Protein AF-L2GQ43-F1 (afdb_monomer_lite)

pLDDT: mean 80.61, std 18.07, range [33.28, 98.0]

Radius of gyration: 20.67 Å; chains: 1; bounding box: 40×72×40 Å

Organism: Vavraia culicis (isolate floridensis) (NCBI:txid948595)

Foldseek 3Di:
DDDDDDPPPPPPPPPPPPVVVVPPVPPLAQEDEEELVCCVVCLVVLQVNPNHAEYEYEYDPPRDFDQPADPDARAYAEYEYEDDPVLVVCCQVVVDPGSVNVVLVSNVSHHVLVRYNWYWYDYPVDMFTANSVRRHTDD

Sequence (139 aa):
ITDLDTMDRNLMKKHEINPLIVARSNINLKVLVIDAQFLYDFNSILLSIPSLEVLKIRCSQPININLQAQRDKIRLHELLIECSDDQINEYKTSRTTSEIHCFIQSLALYIDFTSLERLALVSISQSVIIDAATLMVIE

Secondary structure (DSSP, 8-state):
--------GGG-------HHHH--S-----EEEEEGGGHHHHHHHHTT-TT--EEEEE-PSS--------SS-B--SEEEEE--HHHHHHHHH-TTTSHHHHHHHHHTTTB-GGG-SEEEEE-SS-EEEE-TTT-PBP-

Structure (mmCIF, N/CA/C/O backbone):
data_AF-L2GQ43-F1
#
_entry.id   AF-L2GQ43-F1
#
loop_
_atom_site.group_PDB
_atom_site.id
_atom_site.type_symbol
_atom_site.label_atom_id
_atom_site.label_alt_id
_atom_site.label_comp_id
_atom_site.label_asym_id
_atom_site.label_entity_id
_atom_site.label_seq_id
_atom_site.pdbx_PDB_ins_code
_atom_site.Cartn_x
_atom_site.Cartn_y
_atom_site.Cartn_z
_atom_site.occupancy
_atom_site.B_iso_or_equiv
_atom_site.auth_seq_id
_atom_site.auth_comp_id
_atom_site.auth_asym_id
_atom_site.auth_atom_id
_atom_site.pdbx_PDB_model_num
ATOM 1 N N . ILE A 1 1 ? -23.282 55.907 -25.173 1.00 44.91 1 ILE A N 1
ATOM 2 C CA . ILE A 1 1 ? -22.387 54.830 -24.698 1.00 44.91 1 ILE A CA 1
ATOM 3 C C . ILE A 1 1 ? -21.724 55.413 -23.472 1.00 44.91 1 ILE A C 1
ATOM 5 O O . ILE A 1 1 ? -20.834 56.238 -23.611 1.00 44.91 1 ILE A O 1
ATOM 9 N N . THR A 1 2 ? -22.305 55.126 -22.319 1.00 35.72 2 THR A N 1
ATOM 10 C CA . THR A 1 2 ? -21.970 55.716 -21.024 1.00 35.72 2 THR A CA 1
ATOM 11 C C . THR A 1 2 ? -21.889 54.551 -20.048 1.00 35.72 2 THR A C 1
ATOM 13 O O . THR A 1 2 ? -22.843 53.781 -19.961 1.00 35.72 2 THR A O 1
ATOM 16 N N . ASP A 1 3 ? -20.703 54.403 -19.456 1.00 33.28 3 ASP A N 1
ATOM 17 C CA . ASP A 1 3 ? -20.418 54.023 -18.066 1.00 33.28 3 ASP A CA 1
ATOM 18 C C . ASP A 1 3 ? -21.251 52.852 -17.509 1.00 33.28 3 ASP A C 1
ATOM 20 O O . ASP A 1 3 ? -22.433 52.977 -17.220 1.00 33.28 3 ASP A O 1
ATOM 24 N N . LEU A 1 4 ? -20.733 51.630 -17.359 1.00 47.97 4 LEU A N 1
ATOM 25 C CA . LEU A 1 4 ? -19.570 51.274 -16.535 1.00 47.97 4 LEU A CA 1
ATOM 26 C C . LEU A 1 4 ? -19.614 51.909 -15.139 1.00 47.97 4 LEU A C 1
ATOM 28 O O . LEU A 1 4 ? -18.601 52.358 -14.632 1.00 47.97 4 LEU A O 1
ATOM 32 N N . ASP A 1 5 ? -20.784 51.894 -14.500 1.00 48.84 5 ASP A N 1
ATOM 33 C CA . ASP A 1 5 ? -20.861 51.983 -13.047 1.00 48.84 5 ASP A CA 1
ATOM 34 C C . ASP A 1 5 ? -22.096 51.265 -12.498 1.00 48.84 5 ASP A C 1
ATOM 36 O O . ASP A 1 5 ? -23.185 51.342 -13.058 1.00 48.84 5 ASP A O 1
ATOM 40 N N . THR A 1 6 ? -21.901 50.578 -11.369 1.00 49.38 6 THR A N 1
ATOM 41 C CA . THR A 1 6 ? -22.878 49.806 -10.571 1.00 49.38 6 THR A CA 1
ATOM 42 C C . THR A 1 6 ? -23.235 48.389 -11.041 1.00 49.38 6 THR A C 1
ATOM 44 O O . THR A 1 6 ? -24.398 48.005 -11.112 1.00 49.38 6 THR A O 1
ATOM 47 N N . MET A 1 7 ? -22.223 47.529 -11.210 1.00 39.81 7 MET A N 1
ATOM 48 C CA . MET A 1 7 ? -22.417 46.129 -10.814 1.00 39.81 7 MET A CA 1
ATOM 49 C C . MET A 1 7 ? -22.147 46.011 -9.312 1.00 39.81 7 MET A C 1
ATOM 51 O O . MET A 1 7 ? -21.034 46.224 -8.831 1.00 39.81 7 MET A O 1
ATOM 55 N N . ASP A 1 8 ? -23.227 45.748 -8.590 1.00 41.69 8 ASP A N 1
ATOM 56 C CA . ASP A 1 8 ? -23.324 45.591 -7.147 1.00 41.69 8 ASP A CA 1
ATOM 57 C C . ASP A 1 8 ? -22.216 44.661 -6.618 1.00 41.69 8 ASP A C 1
ATOM 59 O O . ASP A 1 8 ? -22.231 43.441 -6.807 1.00 41.69 8 ASP A O 1
ATOM 63 N N . ARG A 1 9 ? -21.215 45.247 -5.949 1.00 43.34 9 ARG A N 1
ATOM 64 C CA . ARG A 1 9 ? -20.061 44.537 -5.364 1.00 43.34 9 ARG A CA 1
ATOM 65 C C . ARG A 1 9 ? -20.458 43.591 -4.215 1.00 43.34 9 ARG A C 1
ATOM 67 O O . ARG A 1 9 ? -19.602 42.913 -3.657 1.00 43.34 9 ARG A O 1
ATOM 74 N N . ASN A 1 10 ? -21.750 43.514 -3.892 1.00 42.66 10 ASN A N 1
ATOM 75 C CA . ASN A 1 10 ? -22.328 42.696 -2.829 1.00 42.66 10 ASN A CA 1
ATOM 76 C C . ASN A 1 10 ? -22.708 41.266 -3.256 1.00 42.66 10 ASN A C 1
ATOM 78 O O . ASN A 1 10 ? -23.217 40.502 -2.438 1.00 42.66 10 ASN A O 1
ATOM 82 N N . LEU A 1 11 ? -22.449 40.871 -4.509 1.00 45.09 11 LEU A N 1
ATOM 83 C CA . LEU A 1 11 ? -22.759 39.527 -5.021 1.00 45.09 11 LEU A CA 1
ATOM 84 C C . LEU A 1 11 ? -21.556 38.578 -5.125 1.00 45.09 11 LEU A C 1
ATOM 86 O O . LEU A 1 11 ? -21.690 37.478 -5.662 1.00 45.09 11 LEU A O 1
ATOM 90 N N . MET A 1 12 ? -20.401 38.918 -4.546 1.00 42.22 12 MET A N 1
ATOM 91 C CA . MET A 1 12 ? -19.426 37.885 -4.190 1.00 42.22 12 MET A CA 1
ATOM 92 C C . MET A 1 12 ? -19.932 37.187 -2.931 1.00 42.22 12 MET A C 1
ATOM 94 O O . MET A 1 12 ? -19.563 37.542 -1.814 1.00 42.22 12 MET A O 1
ATOM 98 N N . LYS A 1 13 ? -20.803 36.185 -3.111 1.00 45.62 13 LYS A N 1
ATOM 99 C CA . LYS A 1 13 ? -21.081 35.196 -2.066 1.00 45.62 13 LYS A CA 1
ATOM 100 C C . LYS A 1 13 ? -19.730 34.670 -1.594 1.00 45.62 13 LYS A C 1
ATOM 102 O O . LYS A 1 13 ? -19.082 33.899 -2.301 1.00 45.62 13 LYS A O 1
ATOM 107 N N . LYS A 1 14 ? -19.288 35.117 -0.421 1.00 49.72 14 LYS A N 1
ATOM 108 C CA . LYS A 1 14 ? -18.167 34.524 0.293 1.00 49.72 14 LYS A CA 1
ATOM 109 C C . LYS A 1 14 ? -18.595 33.087 0.570 1.00 49.72 14 LYS A C 1
ATOM 111 O O . LYS A 1 14 ? -19.443 32.848 1.424 1.00 49.72 14 LYS A O 1
ATOM 116 N N . HIS A 1 15 ? -18.106 32.145 -0.229 1.00 50.88 15 HIS A N 1
ATOM 117 C CA . HIS A 1 15 ? -18.311 30.728 0.034 1.00 50.88 15 HIS A CA 1
ATOM 118 C C . HIS A 1 15 ? -17.380 30.387 1.196 1.00 50.88 15 HIS A C 1
ATOM 120 O O . HIS A 1 15 ? -16.276 29.889 1.005 1.00 50.88 15 HIS A O 1
ATOM 126 N N . GLU A 1 16 ? -17.785 30.753 2.411 1.00 51.16 16 GLU A N 1
ATOM 127 C CA . GLU A 1 16 ? -17.185 30.182 3.606 1.00 51.16 16 GLU A CA 1
ATOM 128 C C . GLU A 1 16 ? -17.567 28.708 3.611 1.00 51.16 16 GLU A C 1
ATOM 130 O O . GLU A 1 16 ? -18.715 28.341 3.868 1.00 51.16 16 GLU A O 1
ATOM 135 N N . ILE A 1 17 ? -16.604 27.853 3.266 1.00 55.38 17 ILE A N 1
ATOM 136 C CA . ILE A 1 17 ? -16.716 26.427 3.540 1.00 55.38 17 ILE A CA 1
ATOM 137 C C . ILE A 1 17 ? -16.725 26.315 5.060 1.00 55.38 17 ILE A C 1
ATOM 139 O O . ILE A 1 17 ? -15.682 26.366 5.705 1.00 55.38 17 ILE A O 1
ATOM 143 N N . ASN A 1 18 ? -17.920 26.243 5.640 1.00 49.97 18 ASN A N 1
ATOM 144 C CA . ASN A 1 18 ? -18.080 26.016 7.062 1.00 49.97 18 ASN A CA 1
ATOM 145 C C . ASN A 1 18 ? -17.616 24.576 7.358 1.00 49.97 18 ASN A C 1
ATOM 147 O O . ASN A 1 18 ? -18.263 23.636 6.880 1.00 49.97 18 ASN A O 1
ATOM 151 N N . PRO A 1 19 ? -16.536 24.368 8.135 1.00 49.19 19 PRO A N 1
ATOM 152 C CA . PRO A 1 19 ? -16.006 23.031 8.414 1.00 49.19 19 PRO A CA 1
ATOM 153 C C . PRO A 1 19 ? -17.050 22.108 9.059 1.00 49.19 19 PRO A C 1
ATOM 155 O O . PRO A 1 19 ? -17.030 20.898 8.853 1.00 49.19 19 PRO A O 1
ATOM 158 N N . LEU A 1 20 ? -18.023 22.685 9.775 1.00 47.69 20 LEU A N 1
ATOM 159 C CA . LEU A 1 20 ? -19.119 21.957 10.418 1.00 47.69 20 LEU A CA 1
ATOM 160 C C . LEU A 1 20 ? -20.136 21.377 9.420 1.00 47.69 20 LEU A C 1
ATOM 162 O O . LEU A 1 20 ? -20.835 20.426 9.754 1.00 47.69 20 LEU A O 1
ATOM 166 N N . ILE A 1 21 ? -20.227 21.918 8.199 1.00 48.12 21 ILE A N 1
ATOM 167 C CA . ILE A 1 21 ? -21.132 21.411 7.151 1.00 48.12 21 ILE A CA 1
ATOM 168 C C . ILE A 1 21 ? -20.492 20.233 6.399 1.00 48.12 21 ILE A C 1
ATOM 170 O O . ILE A 1 21 ? -21.201 19.331 5.959 1.00 48.12 21 ILE A O 1
ATOM 174 N N . VAL A 1 22 ? -19.157 20.197 6.314 1.00 50.19 22 VAL A N 1
ATOM 175 C CA . VAL A 1 22 ? -18.403 19.043 5.788 1.00 50.19 22 VAL A CA 1
ATOM 176 C C . VAL A 1 22 ? -18.368 17.901 6.816 1.00 50.19 22 VAL A C 1
ATOM 178 O O . VAL A 1 22 ? -18.372 16.730 6.448 1.00 50.19 22 VAL A O 1
ATOM 181 N N . ALA A 1 23 ? -18.444 18.224 8.110 1.00 46.59 23 ALA A N 1
ATOM 182 C CA . ALA A 1 23 ? -18.442 17.275 9.220 1.00 46.59 23 ALA A CA 1
ATOM 183 C C . ALA A 1 23 ? -19.826 16.669 9.542 1.00 46.59 23 ALA A C 1
ATOM 185 O O . ALA A 1 23 ? -20.210 16.551 10.706 1.00 46.59 23 ALA A O 1
ATOM 186 N N . ARG A 1 24 ? -20.593 16.222 8.535 1.00 49.88 24 ARG A N 1
ATOM 187 C CA . ARG A 1 24 ? -21.594 15.176 8.810 1.00 49.88 24 ARG A CA 1
ATOM 188 C C . ARG A 1 24 ? -20.841 13.862 8.989 1.00 49.88 24 ARG A C 1
ATOM 190 O O . ARG A 1 24 ? -20.569 13.161 8.022 1.00 49.88 24 ARG A O 1
ATOM 197 N N . SER A 1 25 ? -20.537 13.546 10.243 1.00 53.91 25 SER A N 1
ATOM 198 C CA . SER A 1 25 ? -19.812 12.375 10.758 1.00 53.91 25 SER A CA 1
ATOM 199 C C . SER A 1 25 ? -20.470 11.004 10.490 1.00 53.91 25 SER A C 1
ATOM 201 O O . SER A 1 25 ? -20.343 10.096 11.298 1.00 53.91 25 SER A O 1
ATOM 203 N N . ASN A 1 26 ? -21.171 10.838 9.364 1.00 52.72 26 ASN A N 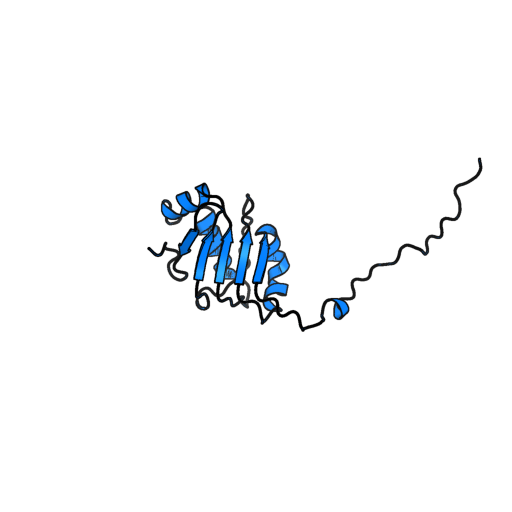1
ATOM 204 C CA . ASN A 1 26 ? -21.781 9.585 8.900 1.00 52.72 26 ASN A CA 1
ATOM 205 C C . ASN A 1 26 ? -21.265 9.191 7.506 1.00 52.72 26 ASN A C 1
ATOM 207 O O . ASN A 1 26 ? -21.969 8.554 6.723 1.00 52.72 26 ASN A O 1
ATOM 211 N N . ILE A 1 27 ? -20.048 9.602 7.155 1.00 65.56 27 ILE A N 1
ATOM 212 C CA . ILE A 1 27 ? -19.394 9.113 5.947 1.00 65.56 27 ILE A CA 1
ATOM 213 C C . ILE A 1 27 ? -18.848 7.717 6.275 1.00 65.56 27 ILE A C 1
ATOM 215 O O . ILE A 1 27 ? -17.789 7.564 6.879 1.00 65.56 27 ILE A O 1
ATOM 219 N N . ASN A 1 28 ? -19.601 6.679 5.906 1.00 82.44 28 ASN A N 1
ATOM 220 C CA . ASN A 1 28 ? -19.137 5.290 5.954 1.00 82.44 28 ASN A CA 1
ATOM 221 C C . ASN A 1 28 ? -18.224 5.002 4.748 1.00 82.44 28 ASN A C 1
ATOM 223 O O . ASN A 1 28 ? -18.522 4.150 3.908 1.00 82.44 28 ASN A O 1
ATOM 227 N N . LEU A 1 29 ? -17.169 5.807 4.596 1.00 88.12 29 LEU A N 1
ATOM 228 C CA . LEU A 1 29 ? -16.212 5.666 3.507 1.00 88.12 29 LEU A CA 1
ATOM 229 C C . LEU A 1 29 ? -15.272 4.510 3.825 1.00 88.12 29 LEU A C 1
ATOM 231 O O . LEU A 1 29 ? -14.303 4.675 4.554 1.00 88.12 29 LEU A O 1
ATOM 235 N N . LYS A 1 30 ? -15.566 3.357 3.231 1.00 93.75 30 LYS A N 1
ATOM 236 C CA . LYS A 1 30 ? -14.746 2.146 3.348 1.00 93.75 30 LYS A CA 1
ATOM 237 C C . LYS A 1 30 ? -13.572 2.111 2.385 1.00 93.75 30 LYS A C 1
ATOM 239 O O . LYS A 1 30 ? -12.544 1.528 2.701 1.00 93.75 30 LYS A O 1
ATOM 244 N N . VAL A 1 31 ? -13.728 2.715 1.210 1.00 94.69 31 VAL A N 1
ATOM 245 C CA . VAL A 1 31 ? -12.742 2.652 0.130 1.00 94.69 31 VAL A CA 1
ATOM 246 C C . VAL A 1 31 ? -12.422 4.059 -0.329 1.00 94.69 31 VAL A C 1
ATOM 248 O O . VAL A 1 31 ? -13.329 4.810 -0.688 1.00 94.69 31 VAL A O 1
ATOM 251 N N . LEU A 1 32 ? -11.139 4.395 -0.365 1.00 94.25 32 LEU A N 1
ATOM 252 C CA . LEU A 1 32 ? -10.663 5.662 -0.892 1.00 94.25 32 LEU A CA 1
ATOM 253 C C . LEU A 1 32 ? -9.608 5.428 -1.970 1.00 94.25 32 LEU A C 1
ATOM 255 O O . LEU A 1 32 ? -8.718 4.596 -1.820 1.00 94.25 32 LEU A O 1
ATOM 259 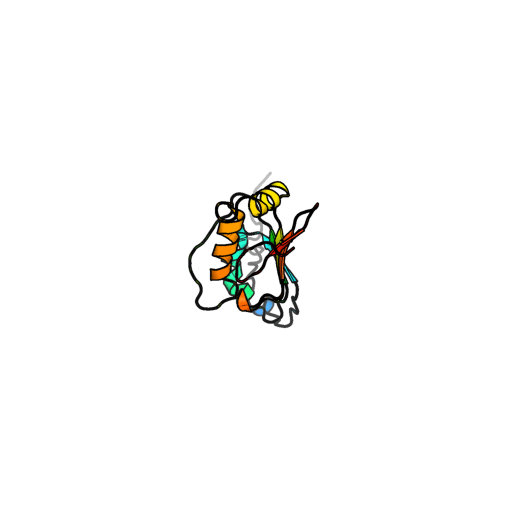N N . VAL A 1 33 ? -9.703 6.204 -3.049 1.00 94.56 33 VAL A N 1
ATOM 260 C CA . VAL A 1 33 ? -8.682 6.268 -4.093 1.00 94.56 33 VAL A CA 1
ATOM 261 C C . VAL A 1 33 ? -8.107 7.676 -4.110 1.00 94.56 33 VAL A C 1
ATOM 263 O O . VAL A 1 33 ? -8.858 8.635 -4.287 1.00 94.56 33 VAL A O 1
ATOM 266 N N . ILE A 1 34 ? -6.795 7.799 -3.947 1.00 91.69 34 ILE A N 1
ATOM 267 C CA . ILE A 1 34 ? -6.083 9.080 -3.979 1.00 91.69 34 ILE A CA 1
ATOM 268 C C . ILE A 1 34 ? -4.899 9.017 -4.929 1.00 91.69 34 ILE A C 1
ATOM 270 O O . ILE A 1 34 ? -4.359 7.946 -5.195 1.00 91.69 34 ILE A O 1
ATOM 274 N N . ASP A 1 35 ? -4.485 10.175 -5.422 1.00 91.06 35 ASP A N 1
ATOM 275 C CA . ASP A 1 35 ? -3.176 10.311 -6.052 1.00 91.06 35 ASP A CA 1
ATOM 276 C C . ASP A 1 35 ? -2.082 10.376 -4.976 1.00 91.06 35 ASP A C 1
ATOM 278 O O . ASP A 1 35 ? -2.293 10.963 -3.909 1.00 91.06 35 ASP A O 1
ATOM 282 N N . ALA A 1 36 ? -0.918 9.786 -5.252 1.00 88.75 36 ALA A N 1
ATOM 283 C CA . ALA A 1 36 ? 0.236 9.806 -4.359 1.00 88.75 36 ALA A CA 1
ATOM 284 C C . ALA A 1 36 ? 0.658 11.236 -3.983 1.00 88.75 36 ALA A C 1
ATOM 286 O O . ALA A 1 36 ? 1.078 11.461 -2.848 1.00 88.75 36 ALA A O 1
ATOM 287 N N . GLN A 1 37 ? 0.478 12.212 -4.883 1.00 85.62 37 GLN A N 1
ATOM 288 C CA . GLN A 1 37 ? 0.793 13.619 -4.615 1.00 85.62 37 GLN A CA 1
ATOM 289 C C . GLN A 1 37 ? -0.020 14.198 -3.450 1.00 85.62 37 GLN A C 1
ATOM 291 O O . GLN A 1 37 ? 0.472 15.059 -2.726 1.00 85.62 37 GLN A O 1
ATOM 296 N N . PHE A 1 38 ? -1.240 13.699 -3.239 1.00 85.56 38 PHE A N 1
ATOM 297 C CA . PHE A 1 38 ? -2.148 14.181 -2.200 1.00 85.56 38 PHE A CA 1
ATOM 298 C C . PHE A 1 38 ? -2.048 13.392 -0.895 1.00 85.56 38 PHE A C 1
ATOM 300 O O . PHE A 1 38 ? -2.644 13.788 0.103 1.00 85.56 38 PHE A O 1
ATOM 307 N N . LEU A 1 39 ? -1.303 12.286 -0.852 1.00 83.44 39 LEU A N 1
ATOM 308 C CA . LEU A 1 39 ? -1.232 11.451 0.348 1.00 83.44 39 LEU A CA 1
ATOM 309 C C . LEU A 1 39 ? -0.810 12.257 1.586 1.00 83.44 39 LEU A C 1
ATOM 311 O O . LEU A 1 39 ? -1.389 12.090 2.658 1.00 83.44 39 LEU A O 1
ATOM 315 N N . TYR A 1 40 ? 0.160 13.158 1.428 1.00 77.50 40 TYR A N 1
ATOM 316 C CA . TYR A 1 40 ? 0.676 13.976 2.526 1.00 77.50 40 TYR A CA 1
ATOM 317 C C . TYR A 1 40 ? -0.343 14.978 3.045 1.00 77.50 40 TYR A C 1
ATOM 319 O O . TYR A 1 40 ? -0.544 15.072 4.256 1.00 77.50 40 TYR A O 1
ATOM 327 N N . ASP A 1 41 ? -1.012 15.676 2.133 1.00 79.06 41 ASP A N 1
ATOM 328 C CA . ASP A 1 41 ? -1.990 16.706 2.476 1.00 79.06 41 ASP A CA 1
ATOM 329 C C . ASP A 1 41 ? -3.220 16.102 3.160 1.00 79.06 41 ASP A C 1
ATOM 331 O O . ASP A 1 41 ? -3.819 16.716 4.044 1.00 79.06 41 ASP A O 1
ATOM 335 N N . PHE A 1 42 ? -3.581 14.875 2.780 1.00 79.88 42 PHE A N 1
ATOM 336 C CA . PHE A 1 42 ? -4.776 14.208 3.280 1.00 79.88 42 PHE A CA 1
ATOM 337 C C . PHE A 1 42 ? -4.533 13.330 4.499 1.00 79.88 42 PHE A C 1
ATOM 339 O O . PHE A 1 42 ? -5.504 12.886 5.101 1.00 79.88 42 PHE A O 1
ATOM 346 N N . ASN A 1 43 ? -3.292 13.085 4.917 1.00 78.00 43 ASN A N 1
ATOM 347 C CA . ASN A 1 43 ? -3.035 12.094 5.959 1.00 78.00 43 ASN A CA 1
ATOM 348 C C . ASN A 1 43 ? -3.759 12.396 7.291 1.00 78.00 43 ASN A C 1
ATOM 350 O O . ASN A 1 43 ? -4.405 11.526 7.872 1.00 78.00 43 ASN A O 1
ATOM 354 N N . SER A 1 44 ? -3.774 13.660 7.723 1.00 79.38 44 SER A N 1
ATOM 355 C CA . SER A 1 44 ? -4.536 14.080 8.913 1.00 79.38 44 SER A CA 1
ATOM 356 C C . SER A 1 44 ? -6.046 13.821 8.782 1.00 79.38 44 SER A C 1
ATOM 358 O O . SER A 1 44 ? -6.722 13.498 9.762 1.00 79.38 44 SER A O 1
ATOM 360 N N . ILE A 1 45 ? -6.572 13.916 7.560 1.00 83.25 45 ILE A N 1
ATOM 361 C CA . ILE A 1 45 ? -7.966 13.615 7.235 1.00 83.25 45 ILE A CA 1
ATOM 362 C C . ILE A 1 45 ? -8.188 12.101 7.257 1.00 83.25 45 ILE A C 1
ATOM 364 O O . ILE A 1 45 ? -9.179 11.662 7.830 1.00 83.25 45 ILE A O 1
ATOM 368 N N . LEU A 1 46 ? -7.268 11.301 6.708 1.00 84.69 46 LEU A N 1
ATOM 369 C CA . LEU A 1 46 ? -7.362 9.835 6.696 1.00 84.69 46 LEU A CA 1
ATOM 370 C C . LEU A 1 46 ? -7.440 9.257 8.113 1.00 84.69 46 LEU A C 1
ATOM 372 O O . LEU A 1 46 ? -8.268 8.387 8.367 1.00 84.69 46 LEU A O 1
ATOM 376 N N . LEU A 1 47 ? -6.667 9.805 9.057 1.00 85.56 47 LEU A N 1
ATOM 377 C CA . LEU A 1 47 ? -6.748 9.440 10.479 1.00 85.56 47 LEU A CA 1
ATOM 378 C C . LEU A 1 47 ? -8.123 9.729 11.106 1.00 85.56 47 LEU A C 1
ATOM 380 O O . LEU A 1 47 ? -8.495 9.111 12.100 1.00 85.56 47 LEU A O 1
ATOM 384 N N . SER A 1 48 ? -8.888 10.654 10.526 1.00 84.69 48 SER A N 1
ATOM 385 C CA . SER A 1 48 ? -10.219 11.043 11.001 1.00 84.69 48 SER A CA 1
ATOM 386 C C . SER A 1 48 ? -11.354 10.219 10.373 1.00 84.69 48 SER A C 1
ATOM 388 O O . SER A 1 48 ? -12.522 10.481 10.668 1.00 84.69 48 SER A O 1
ATOM 390 N N . ILE A 1 49 ? -11.045 9.234 9.515 1.00 87.50 49 ILE A N 1
ATOM 391 C CA . ILE A 1 49 ? -12.025 8.357 8.853 1.00 87.50 49 ILE A CA 1
ATOM 392 C C . ILE A 1 49 ? -11.905 6.943 9.445 1.00 87.50 49 ILE A C 1
ATOM 394 O O . ILE A 1 49 ? -11.223 6.088 8.884 1.00 87.50 49 ILE A O 1
ATOM 398 N N . PRO A 1 50 ? -12.573 6.654 10.577 1.00 82.12 50 PRO A N 1
ATOM 399 C CA . PRO A 1 50 ? -12.417 5.378 11.282 1.00 82.12 50 PRO A CA 1
ATOM 400 C C . PRO A 1 50 ? -13.011 4.175 10.535 1.00 82.12 50 PRO A C 1
ATOM 402 O O . PRO A 1 50 ? -12.760 3.039 10.917 1.00 82.12 50 PRO A O 1
ATOM 405 N N . SER A 1 51 ? -13.830 4.413 9.509 1.00 89.75 51 SER A N 1
ATOM 406 C CA . SER A 1 51 ? -14.464 3.385 8.677 1.00 89.75 51 SER A CA 1
ATOM 407 C C . SER A 1 51 ? -13.639 2.998 7.449 1.00 89.75 51 SER A C 1
ATOM 409 O O . SER A 1 51 ? -14.084 2.140 6.688 1.00 89.75 51 SER A O 1
ATOM 411 N N . LEU A 1 52 ? -12.476 3.626 7.229 1.00 92.50 52 LEU A N 1
ATOM 412 C CA . LEU A 1 52 ? -11.649 3.370 6.057 1.00 92.50 52 LEU A CA 1
ATOM 413 C C . LEU A 1 52 ? -10.975 1.998 6.172 1.00 92.50 52 LEU A C 1
ATOM 415 O O . LEU A 1 52 ? -10.172 1.758 7.065 1.00 92.50 52 LEU A O 1
ATOM 419 N N . GLU A 1 53 ? -11.299 1.108 5.240 1.00 95.56 53 GLU A N 1
ATOM 420 C CA . GLU A 1 53 ? -10.799 -0.269 5.198 1.00 95.56 53 GLU A CA 1
ATOM 421 C C . GLU A 1 53 ? -9.786 -0.453 4.061 1.00 95.56 53 GLU A C 1
ATOM 423 O O . GLU A 1 53 ? -8.815 -1.192 4.212 1.00 95.56 53 GLU A O 1
ATOM 428 N N . VAL A 1 54 ? -9.984 0.238 2.934 1.00 96.88 54 VAL A N 1
ATOM 429 C CA . VAL A 1 54 ? -9.180 0.085 1.718 1.00 96.88 54 VAL A CA 1
ATOM 430 C C . VAL A 1 54 ? -8.674 1.436 1.233 1.00 96.88 54 VAL A C 1
ATOM 432 O O . VAL A 1 54 ? -9.460 2.349 0.960 1.00 96.88 54 VAL A O 1
ATOM 435 N N . LEU A 1 55 ? -7.361 1.536 1.041 1.00 96.19 55 LEU A N 1
ATOM 436 C CA . LEU A 1 55 ? -6.727 2.678 0.392 1.00 96.19 55 LEU A CA 1
ATOM 437 C C . LEU A 1 55 ? -6.080 2.238 -0.917 1.00 96.19 55 LEU A C 1
ATOM 439 O O . LEU A 1 55 ? -5.212 1.369 -0.939 1.00 96.19 55 LEU A O 1
ATOM 443 N N . LYS A 1 56 ? -6.474 2.883 -2.013 1.00 96.75 56 LYS A N 1
ATOM 444 C CA . LYS A 1 56 ? -5.795 2.771 -3.299 1.00 96.75 56 LYS A CA 1
ATOM 445 C C . LYS A 1 56 ? -5.028 4.056 -3.582 1.00 96.75 56 LYS A C 1
ATOM 447 O O . LYS A 1 56 ? -5.620 5.133 -3.617 1.00 96.75 56 LYS A O 1
ATOM 452 N N . ILE A 1 57 ? -3.732 3.940 -3.824 1.00 94.88 57 ILE A N 1
ATOM 453 C CA . ILE A 1 57 ? -2.865 5.067 -4.156 1.00 94.88 57 ILE A CA 1
ATOM 454 C C . ILE A 1 57 ? -2.478 4.963 -5.624 1.00 94.88 57 ILE A C 1
ATOM 456 O O . ILE A 1 57 ? -1.925 3.954 -6.046 1.00 94.88 57 ILE A O 1
ATOM 460 N N . ARG A 1 58 ? -2.761 6.003 -6.403 1.00 94.31 58 ARG A N 1
ATOM 461 C CA . ARG A 1 58 ? -2.310 6.132 -7.788 1.00 94.31 58 ARG A CA 1
ATOM 462 C C . ARG A 1 58 ? -0.939 6.778 -7.811 1.00 94.31 58 ARG A C 1
ATOM 464 O O . ARG A 1 58 ? -0.797 7.932 -7.416 1.00 94.31 58 ARG A O 1
ATOM 471 N N . CYS A 1 59 ? 0.064 6.040 -8.263 1.00 89.75 59 CYS A N 1
ATOM 472 C CA . CYS A 1 59 ? 1.392 6.582 -8.476 1.00 89.75 59 CYS A CA 1
ATOM 473 C C . CYS A 1 59 ? 1.413 7.363 -9.791 1.00 89.75 59 CYS A C 1
ATOM 475 O O . CYS A 1 59 ? 1.384 6.784 -10.875 1.00 89.75 59 CYS A O 1
ATOM 477 N N . SER A 1 60 ? 1.503 8.686 -9.694 1.00 76.94 60 SER A N 1
ATOM 478 C CA . SER A 1 60 ? 1.964 9.530 -10.795 1.00 76.94 60 SER A CA 1
ATOM 479 C C . SER A 1 60 ? 3.473 9.734 -10.667 1.00 76.94 60 SER A C 1
ATOM 481 O O . SER A 1 60 ? 3.953 9.963 -9.556 1.00 76.94 60 SER A O 1
ATOM 483 N N . GLN A 1 61 ? 4.217 9.707 -11.772 1.00 75.94 61 GLN A N 1
ATOM 484 C CA . GLN A 1 61 ? 5.611 10.148 -11.748 1.00 75.94 61 GLN A CA 1
ATOM 485 C C . GLN A 1 61 ? 5.705 11.681 -11.831 1.00 75.94 61 GLN A C 1
ATOM 487 O O . GLN A 1 61 ? 4.958 12.289 -12.604 1.00 75.94 61 GLN A O 1
ATOM 492 N N . PRO A 1 62 ? 6.643 12.308 -11.098 1.00 74.00 62 PRO A N 1
ATOM 493 C CA . PRO A 1 62 ? 7.548 11.706 -10.110 1.00 74.00 62 PRO A CA 1
ATOM 494 C C . PRO A 1 62 ? 6.846 11.414 -8.773 1.00 74.00 62 PRO A C 1
ATOM 496 O O . PRO A 1 62 ? 5.967 12.169 -8.351 1.00 74.00 62 PRO A O 1
ATOM 499 N N . ILE A 1 63 ? 7.268 10.355 -8.076 1.00 73.56 63 ILE A N 1
ATOM 500 C CA . ILE A 1 63 ? 6.747 10.054 -6.740 1.00 73.56 63 ILE A CA 1
ATOM 501 C C . ILE A 1 63 ? 7.429 10.978 -5.728 1.00 73.56 63 ILE A C 1
ATOM 503 O O . ILE A 1 63 ? 8.629 10.879 -5.472 1.00 73.56 63 ILE A O 1
ATOM 507 N N . ASN A 1 64 ? 6.664 11.894 -5.137 1.00 72.12 64 ASN A N 1
ATOM 508 C CA . ASN A 1 64 ? 7.1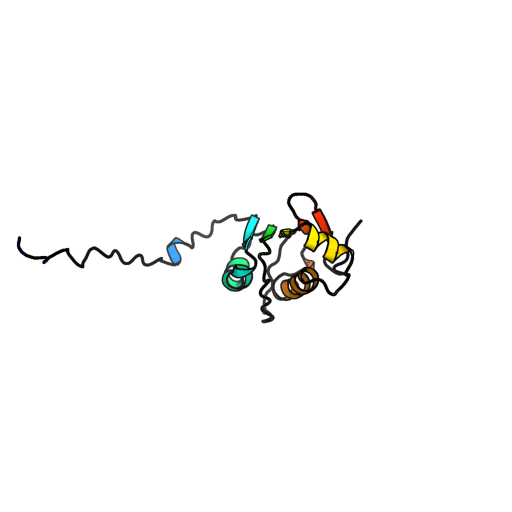66 12.713 -4.040 1.00 72.12 64 ASN A CA 1
ATOM 509 C C . ASN A 1 64 ? 7.194 11.868 -2.761 1.00 72.12 64 ASN A C 1
ATOM 511 O O . ASN A 1 64 ? 6.177 11.277 -2.410 1.00 72.12 64 ASN A O 1
ATOM 515 N N . ILE A 1 65 ? 8.344 11.815 -2.085 1.00 70.00 65 ILE A N 1
ATOM 516 C CA . ILE A 1 65 ? 8.514 11.114 -0.812 1.00 70.00 65 ILE A CA 1
ATOM 517 C C . ILE A 1 65 ? 8.734 12.149 0.292 1.00 70.00 65 ILE A C 1
ATOM 519 O O . ILE A 1 65 ? 9.827 12.692 0.448 1.00 70.00 65 ILE A O 1
ATOM 523 N N . ASN A 1 66 ? 7.709 12.400 1.100 1.00 71.69 66 ASN A N 1
ATOM 524 C CA . ASN A 1 66 ? 7.883 13.056 2.388 1.00 71.69 66 ASN A CA 1
ATOM 525 C C . ASN A 1 66 ? 8.292 11.996 3.421 1.00 71.69 66 ASN A C 1
ATOM 527 O O . ASN A 1 66 ? 7.692 10.927 3.506 1.00 71.69 66 ASN A O 1
ATOM 531 N N . LEU A 1 67 ? 9.340 12.293 4.187 1.00 72.31 67 LEU A N 1
ATOM 532 C CA . LEU A 1 67 ? 9.891 11.409 5.219 1.00 72.31 67 LEU A CA 1
ATOM 533 C C . LEU A 1 67 ? 9.524 11.863 6.637 1.00 72.31 67 LEU A C 1
ATOM 535 O O . LEU A 1 67 ? 10.054 11.338 7.616 1.00 72.31 67 LEU A O 1
ATOM 539 N N . GLN A 1 68 ? 8.637 12.853 6.775 1.00 75.38 68 GLN A N 1
ATOM 540 C CA . GLN A 1 68 ? 8.149 13.270 8.084 1.00 75.38 68 GLN A CA 1
ATOM 541 C C . GLN A 1 68 ? 7.287 12.164 8.690 1.00 75.38 68 GLN A C 1
ATOM 543 O O . GLN A 1 68 ? 6.139 11.962 8.292 1.00 75.38 68 GLN A O 1
ATOM 548 N N . ALA A 1 69 ? 7.870 11.457 9.658 1.00 69.06 69 ALA A N 1
ATOM 549 C CA . ALA A 1 69 ? 7.191 10.438 10.438 1.00 69.06 69 ALA A CA 1
ATOM 550 C C . ALA A 1 69 ? 6.014 11.047 11.207 1.00 69.06 69 ALA A C 1
ATOM 552 O O . ALA A 1 69 ? 6.150 12.095 11.845 1.00 69.06 69 ALA A O 1
ATOM 553 N N . GLN A 1 70 ? 4.869 10.370 11.171 1.00 73.56 70 GLN A N 1
ATOM 554 C CA . GLN A 1 70 ? 3.725 10.737 11.994 1.00 73.56 70 GLN A CA 1
ATOM 555 C C . GLN A 1 70 ? 3.710 9.948 13.296 1.00 73.56 70 GLN A C 1
ATOM 557 O O . GLN A 1 70 ? 4.228 8.835 13.385 1.00 73.56 70 GLN A O 1
ATOM 562 N N . ARG A 1 71 ? 3.126 10.564 14.328 1.00 80.81 71 ARG A N 1
ATOM 563 C CA . ARG A 1 71 ? 2.949 9.922 15.632 1.00 80.81 71 ARG A CA 1
ATOM 564 C C . ARG A 1 71 ? 1.946 8.773 15.546 1.00 80.81 71 ARG A C 1
ATOM 566 O O . ARG A 1 71 ? 2.190 7.721 16.126 1.00 80.81 71 ARG A O 1
ATOM 573 N N . ASP A 1 72 ? 0.862 8.998 14.810 1.00 87.50 72 ASP A N 1
ATOM 574 C CA . ASP A 1 72 ? -0.215 8.040 14.604 1.00 87.50 72 ASP A CA 1
ATOM 575 C C . ASP A 1 72 ? -0.180 7.534 13.162 1.00 87.50 72 ASP A C 1
ATOM 577 O O . ASP A 1 72 ? 0.151 8.280 12.238 1.00 87.50 72 ASP A O 1
ATOM 581 N N . LYS A 1 73 ? -0.504 6.253 12.977 1.00 90.62 73 LYS A N 1
ATOM 582 C CA . LYS A 1 73 ? -0.553 5.606 11.666 1.00 90.62 73 LYS A CA 1
ATOM 583 C C . LYS A 1 73 ? -1.980 5.215 11.320 1.00 90.62 73 LYS A C 1
ATOM 585 O O . LYS A 1 73 ? -2.738 4.774 12.184 1.00 90.62 73 LYS A O 1
ATOM 590 N N . ILE A 1 74 ? -2.319 5.330 10.044 1.00 91.00 74 ILE A N 1
ATOM 591 C CA . ILE A 1 74 ? -3.591 4.873 9.496 1.00 91.00 74 ILE A CA 1
ATOM 592 C C . ILE A 1 74 ? -3.612 3.344 9.559 1.00 91.00 74 ILE A C 1
ATOM 594 O O . ILE A 1 74 ? -2.662 2.685 9.131 1.00 91.00 74 ILE A O 1
ATOM 598 N N . ARG A 1 75 ? -4.698 2.783 10.086 1.00 93.38 75 ARG A N 1
ATOM 599 C CA . ARG A 1 75 ? -4.942 1.337 10.113 1.00 93.38 75 ARG A CA 1
ATOM 600 C C . ARG A 1 75 ? -5.915 1.006 8.991 1.00 93.38 75 ARG A C 1
ATOM 602 O O . ARG A 1 75 ? -6.935 1.674 8.868 1.00 93.38 75 ARG A O 1
ATOM 609 N N . LEU A 1 76 ? -5.565 0.030 8.166 1.00 94.62 76 LEU A N 1
ATOM 610 C CA . LEU A 1 76 ? -6.300 -0.351 6.958 1.00 94.62 76 LEU A CA 1
ATOM 611 C C . LEU A 1 76 ? -6.251 -1.871 6.825 1.00 94.62 76 LEU A C 1
ATOM 613 O O . LEU A 1 76 ? -5.278 -2.482 7.256 1.00 94.62 76 LEU A O 1
ATOM 617 N N . HIS A 1 77 ? -7.253 -2.462 6.179 1.00 96.94 77 HIS A N 1
ATOM 618 C CA . HIS A 1 77 ? -7.234 -3.879 5.811 1.00 96.94 77 HIS A CA 1
ATOM 619 C C . HIS A 1 77 ? -6.481 -4.095 4.495 1.00 96.94 77 HIS A C 1
ATOM 621 O O . HIS A 1 77 ? -5.675 -5.018 4.392 1.00 96.94 77 HIS A O 1
ATOM 627 N N . GLU A 1 78 ? -6.701 -3.232 3.495 1.00 98.00 78 GLU A N 1
ATOM 628 C CA . GLU A 1 78 ? -6.074 -3.373 2.178 1.00 98.00 78 GLU A CA 1
ATOM 629 C C . GLU A 1 78 ? -5.401 -2.079 1.701 1.00 98.00 78 GLU A C 1
ATOM 631 O O . GLU A 1 78 ? -5.980 -0.989 1.743 1.00 98.00 78 GLU A O 1
ATOM 636 N N . LEU A 1 79 ? -4.181 -2.223 1.181 1.00 97.75 79 LEU A N 1
ATOM 637 C CA . LEU A 1 79 ? -3.429 -1.169 0.509 1.00 97.75 79 LEU A CA 1
ATOM 638 C C . LEU A 1 79 ? -3.105 -1.602 -0.922 1.00 97.75 79 LEU A C 1
ATOM 640 O O . LEU A 1 79 ? -2.398 -2.584 -1.154 1.00 97.75 79 LEU A O 1
ATOM 644 N N . LEU A 1 80 ? -3.618 -0.848 -1.890 1.00 97.75 80 LEU A N 1
ATOM 645 C CA . LEU A 1 80 ? -3.398 -1.076 -3.314 1.00 97.75 80 LEU A CA 1
ATOM 646 C C . LEU A 1 80 ? -2.594 0.081 -3.897 1.00 97.75 80 LEU A C 1
ATOM 648 O O . LEU A 1 80 ? -2.966 1.241 -3.738 1.00 97.75 80 LEU A O 1
ATOM 652 N N . ILE A 1 81 ? -1.519 -0.221 -4.611 1.00 96.31 81 ILE A N 1
ATOM 653 C CA . ILE A 1 81 ? -0.671 0.789 -5.242 1.00 96.31 81 ILE A CA 1
ATOM 654 C C . ILE A 1 81 ? -0.788 0.614 -6.748 1.00 96.31 81 ILE A C 1
ATOM 656 O O . ILE A 1 81 ? -0.356 -0.391 -7.305 1.00 96.31 81 ILE A O 1
ATOM 660 N N . GLU A 1 82 ? -1.434 1.578 -7.391 1.00 96.50 82 GLU A N 1
ATOM 661 C CA . GLU A 1 82 ? -1.620 1.609 -8.834 1.00 96.50 82 GLU A CA 1
ATOM 662 C C . GLU A 1 82 ? -0.397 2.222 -9.510 1.00 96.50 82 GLU A C 1
ATOM 664 O O . GLU A 1 82 ? -0.106 3.401 -9.310 1.00 96.50 82 GLU A O 1
ATOM 669 N N . CYS A 1 83 ? 0.308 1.416 -10.302 1.00 92.94 83 CYS A N 1
ATOM 670 C CA . CYS A 1 83 ? 1.528 1.785 -11.017 1.00 92.94 83 CYS A CA 1
ATOM 671 C C . CYS A 1 83 ? 1.576 1.125 -12.409 1.00 92.94 83 CYS A C 1
ATOM 673 O O . CYS A 1 83 ? 0.697 0.336 -12.772 1.00 92.94 83 CYS A O 1
ATOM 675 N N . SER A 1 84 ? 2.561 1.492 -13.234 1.00 93.25 84 SER A N 1
ATOM 676 C CA . SER A 1 84 ? 2.691 0.931 -14.584 1.00 93.25 84 SER A CA 1
ATOM 677 C C . SER A 1 84 ? 3.160 -0.529 -14.562 1.00 93.25 84 SER A C 1
ATOM 679 O O . SER A 1 84 ? 3.788 -0.989 -13.608 1.00 93.25 84 SER A O 1
ATOM 681 N N . ASP A 1 85 ? 2.903 -1.260 -15.650 1.00 93.19 85 ASP A N 1
ATOM 682 C CA . ASP A 1 85 ? 3.402 -2.632 -15.810 1.00 93.19 85 ASP A CA 1
ATOM 683 C C . ASP A 1 85 ? 4.930 -2.718 -15.694 1.00 93.19 85 ASP A C 1
ATOM 685 O O . ASP A 1 85 ? 5.453 -3.653 -15.084 1.00 93.19 85 ASP A O 1
ATOM 689 N N . ASP A 1 86 ? 5.637 -1.718 -16.221 1.00 91.81 86 ASP A N 1
ATOM 690 C CA . ASP A 1 86 ? 7.095 -1.625 -16.141 1.00 91.81 86 ASP A CA 1
ATOM 691 C C . ASP A 1 86 ? 7.567 -1.467 -14.696 1.00 91.81 86 ASP A C 1
ATOM 693 O O . ASP A 1 86 ? 8.483 -2.168 -14.275 1.00 91.81 86 ASP A O 1
ATOM 697 N N . GLN A 1 87 ? 6.895 -0.625 -13.907 1.00 91.44 87 GLN A N 1
ATOM 698 C CA . GLN A 1 87 ? 7.199 -0.436 -12.488 1.00 91.44 87 GLN A CA 1
ATOM 699 C C . GLN A 1 87 ? 6.947 -1.711 -11.671 1.00 91.44 87 GLN A C 1
ATOM 701 O O . GLN A 1 87 ? 7.720 -2.031 -10.767 1.00 91.44 87 GLN A O 1
ATOM 706 N N . ILE A 1 88 ? 5.901 -2.478 -11.998 1.00 93.12 88 ILE A N 1
ATOM 707 C CA . ILE A 1 88 ? 5.645 -3.781 -11.365 1.00 93.12 88 ILE A CA 1
ATOM 708 C C . ILE A 1 88 ? 6.749 -4.784 -11.715 1.00 93.12 88 ILE A C 1
ATOM 710 O O . ILE A 1 88 ? 7.244 -5.501 -10.842 1.00 93.12 88 ILE A O 1
ATOM 714 N N . ASN A 1 89 ? 7.150 -4.851 -12.983 1.00 92.06 89 ASN A N 1
ATOM 715 C CA . ASN A 1 89 ? 8.210 -5.752 -13.432 1.00 92.06 89 ASN A CA 1
ATOM 716 C C . ASN A 1 89 ? 9.575 -5.369 -12.840 1.00 92.06 89 ASN A C 1
ATOM 718 O O . ASN A 1 89 ? 10.342 -6.242 -12.422 1.00 92.06 89 ASN A O 1
ATOM 722 N N . GLU A 1 90 ? 9.860 -4.072 -12.743 1.00 91.44 90 GLU A N 1
ATOM 723 C CA . GLU A 1 90 ? 11.033 -3.552 -12.049 1.00 91.44 90 GLU A CA 1
ATOM 724 C C . GLU A 1 90 ? 11.005 -3.948 -10.571 1.00 91.44 90 GLU A C 1
ATOM 726 O O . GLU A 1 90 ? 11.991 -4.473 -10.071 1.00 91.44 90 GLU A O 1
ATOM 731 N N . TYR A 1 91 ? 9.872 -3.803 -9.881 1.00 91.44 91 TYR A N 1
ATOM 732 C CA . TYR A 1 91 ? 9.744 -4.208 -8.479 1.00 91.44 91 TYR A CA 1
ATOM 733 C C . TYR A 1 91 ? 10.010 -5.707 -8.258 1.00 91.44 91 TYR A C 1
ATOM 735 O O . TYR A 1 91 ? 10.694 -6.087 -7.309 1.00 91.44 91 TYR A O 1
ATOM 743 N N . LYS A 1 92 ? 9.522 -6.576 -9.156 1.00 90.06 92 LYS A N 1
ATOM 744 C CA . LYS A 1 92 ? 9.780 -8.030 -9.094 1.00 90.06 92 LYS A CA 1
ATOM 745 C C . LYS A 1 92 ? 11.267 -8.376 -9.227 1.00 90.06 92 LYS A C 1
ATOM 747 O O . LYS A 1 92 ? 11.723 -9.368 -8.661 1.00 90.06 92 LYS A O 1
ATOM 752 N N . THR A 1 93 ? 12.009 -7.602 -10.016 1.00 88.06 93 THR A N 1
ATOM 753 C CA . THR A 1 93 ? 13.396 -7.912 -10.404 1.00 88.06 93 THR A CA 1
ATOM 754 C C . THR A 1 93 ? 14.426 -7.178 -9.546 1.00 88.06 93 THR A C 1
ATOM 756 O O . THR A 1 93 ? 15.433 -7.762 -9.145 1.00 88.06 93 THR A O 1
ATOM 759 N N . SER A 1 94 ? 14.152 -5.922 -9.201 1.00 77.19 94 SER A N 1
ATOM 760 C CA . SER A 1 94 ? 14.927 -5.084 -8.296 1.00 77.19 94 SER A CA 1
ATOM 761 C C . SER A 1 94 ? 14.330 -5.139 -6.893 1.00 77.19 94 SER A C 1
ATOM 763 O O . SER A 1 94 ? 13.437 -4.374 -6.525 1.00 77.19 94 SER A O 1
ATOM 765 N N . ARG A 1 95 ? 14.872 -6.051 -6.081 1.00 64.81 95 ARG A N 1
ATOM 766 C CA . ARG A 1 95 ? 14.382 -6.321 -4.722 1.00 64.81 95 ARG A CA 1
ATOM 767 C C . ARG A 1 95 ? 14.449 -5.124 -3.767 1.00 64.81 95 ARG A C 1
ATOM 769 O O . ARG A 1 95 ? 13.801 -5.183 -2.730 1.00 64.81 95 ARG A O 1
ATOM 776 N N . THR A 1 96 ? 15.221 -4.073 -4.067 1.00 71.12 96 THR A N 1
ATOM 777 C CA . THR A 1 96 ? 15.399 -2.932 -3.145 1.00 71.12 96 THR A CA 1
ATOM 778 C C . THR A 1 96 ? 15.659 -1.572 -3.794 1.00 71.12 96 THR A C 1
ATOM 780 O O . THR A 1 96 ? 15.637 -0.575 -3.077 1.00 71.12 96 THR A O 1
ATOM 783 N N . THR A 1 97 ? 15.930 -1.479 -5.103 1.00 75.31 97 THR A N 1
ATOM 784 C CA . THR A 1 97 ? 16.351 -0.202 -5.720 1.00 75.31 97 THR A CA 1
ATOM 785 C C . THR A 1 97 ? 15.274 0.470 -6.557 1.00 75.31 97 THR A C 1
ATOM 787 O O . THR A 1 97 ? 15.513 1.570 -7.049 1.00 75.31 97 THR A O 1
ATOM 790 N N . SER A 1 98 ? 14.121 -0.173 -6.752 1.00 84.19 98 SER A N 1
ATOM 791 C CA . SER A 1 98 ? 13.039 0.419 -7.538 1.00 84.19 98 SER A CA 1
ATOM 792 C C . SER A 1 98 ? 12.411 1.609 -6.808 1.00 84.19 98 SER A C 1
ATOM 794 O O . SER A 1 98 ? 12.276 1.610 -5.580 1.00 84.19 98 SER A O 1
ATOM 796 N N . GLU A 1 99 ? 11.982 2.619 -7.570 1.00 87.38 99 GLU A N 1
ATOM 797 C CA . GLU A 1 99 ? 11.285 3.805 -7.042 1.00 87.38 99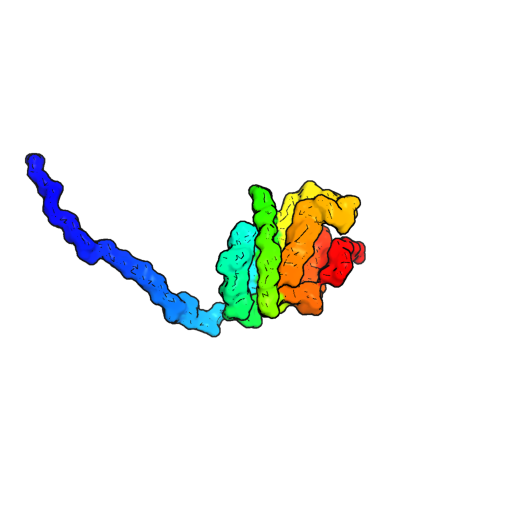 GLU A CA 1
ATOM 798 C C . GLU A 1 99 ? 10.056 3.395 -6.210 1.00 87.38 99 GLU A C 1
ATOM 800 O O . GLU A 1 99 ? 9.815 3.925 -5.125 1.00 87.38 99 GLU A O 1
ATOM 805 N N . ILE A 1 100 ? 9.331 2.371 -6.675 1.00 90.94 100 ILE A N 1
ATOM 806 C CA . ILE A 1 100 ? 8.176 1.796 -5.981 1.00 90.94 100 ILE A CA 1
ATOM 807 C C . ILE A 1 100 ? 8.566 1.146 -4.652 1.00 90.94 100 ILE A C 1
ATOM 809 O O . ILE A 1 100 ? 7.833 1.294 -3.677 1.00 90.94 100 ILE A O 1
ATOM 813 N N . HIS A 1 101 ? 9.708 0.459 -4.568 1.00 91.50 101 HIS A N 1
ATOM 814 C CA . HIS A 1 101 ? 10.161 -0.112 -3.300 1.00 91.50 101 HIS A CA 1
ATOM 815 C C . HIS A 1 101 ? 10.422 0.976 -2.258 1.00 91.50 101 HIS A C 1
ATOM 817 O O . HIS A 1 101 ? 9.894 0.901 -1.147 1.00 91.50 101 HIS A O 1
ATOM 823 N N . CYS A 1 102 ? 11.154 2.024 -2.639 1.00 89.50 102 CYS A N 1
ATOM 824 C CA . CYS A 1 102 ? 11.388 3.187 -1.783 1.00 89.50 102 CYS A CA 1
ATOM 825 C C . CYS A 1 102 ? 10.070 3.863 -1.373 1.00 89.50 102 CYS A C 1
ATOM 827 O O . CYS A 1 102 ? 9.888 4.240 -0.213 1.00 89.50 102 CYS A O 1
ATOM 829 N N . PHE A 1 103 ? 9.122 3.974 -2.305 1.00 91.19 103 PHE A N 1
ATOM 830 C CA . PHE A 1 103 ? 7.805 4.525 -2.022 1.00 91.19 103 PHE A CA 1
ATOM 831 C C . PHE A 1 103 ? 7.042 3.690 -0.989 1.00 91.19 103 PHE A C 1
ATOM 833 O O . PHE A 1 103 ? 6.612 4.240 0.023 1.00 91.19 103 PHE A O 1
ATOM 840 N N . ILE A 1 104 ? 6.937 2.371 -1.172 1.00 92.88 104 ILE A N 1
ATOM 841 C CA . ILE A 1 104 ? 6.272 1.470 -0.218 1.00 92.88 104 ILE A CA 1
ATOM 842 C C . ILE A 1 104 ? 6.911 1.573 1.167 1.00 92.88 104 ILE A C 1
ATOM 844 O O . ILE A 1 104 ? 6.197 1.675 2.163 1.00 92.88 104 ILE A O 1
ATOM 848 N N . GLN A 1 105 ? 8.243 1.610 1.244 1.00 91.88 105 GLN A N 1
ATOM 849 C CA . GLN A 1 105 ? 8.939 1.803 2.516 1.00 91.88 105 GLN A CA 1
ATOM 850 C C . GLN A 1 105 ? 8.546 3.122 3.191 1.00 91.88 105 GLN A C 1
ATOM 852 O O . GLN A 1 105 ? 8.313 3.151 4.399 1.00 91.88 105 GLN A O 1
ATOM 857 N N . SER A 1 106 ? 8.415 4.206 2.423 1.00 89.75 106 SER A N 1
ATOM 858 C CA . SER A 1 106 ? 7.972 5.496 2.959 1.00 89.75 106 SER A CA 1
ATOM 859 C C . SER A 1 106 ? 6.523 5.473 3.455 1.00 89.75 106 SER A C 1
ATOM 861 O O . SER A 1 106 ? 6.206 6.132 4.443 1.00 89.75 106 SER A O 1
ATOM 863 N N . LEU A 1 107 ? 5.647 4.661 2.849 1.00 91.94 107 LEU A N 1
ATOM 864 C CA . LEU A 1 107 ? 4.259 4.514 3.298 1.00 91.94 107 LEU A CA 1
ATOM 865 C C . LEU A 1 107 ? 4.165 3.932 4.710 1.00 91.94 107 LEU A C 1
ATOM 867 O O . LEU A 1 107 ? 3.232 4.269 5.438 1.00 91.94 107 LEU A O 1
ATOM 871 N N . ALA A 1 108 ? 5.149 3.142 5.147 1.00 91.19 108 ALA A N 1
ATOM 872 C CA . ALA A 1 108 ? 5.199 2.620 6.511 1.00 91.19 108 ALA A CA 1
ATOM 873 C C . ALA A 1 108 ? 5.345 3.724 7.580 1.00 91.19 108 ALA A C 1
ATOM 875 O O . ALA A 1 108 ? 5.120 3.463 8.765 1.00 91.19 108 ALA A O 1
ATOM 876 N N . LEU A 1 109 ? 5.696 4.958 7.196 1.00 88.38 109 LEU A N 1
ATOM 877 C CA . LEU A 1 109 ? 5.693 6.129 8.084 1.00 88.38 109 LEU A CA 1
ATOM 878 C C . LEU A 1 109 ? 4.279 6.641 8.393 1.00 88.38 109 LEU A C 1
ATOM 880 O O . LEU A 1 109 ? 4.095 7.369 9.367 1.00 88.38 109 LEU A O 1
ATOM 884 N N . TYR A 1 110 ? 3.301 6.258 7.574 1.00 88.25 110 TYR A N 1
ATOM 885 C CA . TYR A 1 110 ? 1.938 6.783 7.592 1.00 88.25 110 TYR A CA 1
ATOM 886 C C . TYR A 1 110 ? 0.888 5.701 7.813 1.00 88.25 110 TYR A C 1
ATOM 888 O O . TYR A 1 110 ? -0.173 5.982 8.356 1.00 88.25 110 TYR A O 1
ATOM 896 N N . ILE A 1 111 ? 1.183 4.468 7.408 1.00 92.38 111 ILE A N 1
ATOM 897 C CA . ILE A 1 111 ? 0.266 3.334 7.439 1.00 92.38 111 ILE A CA 1
ATOM 898 C C . ILE A 1 111 ? 0.855 2.249 8.336 1.00 92.38 111 ILE A C 1
ATOM 900 O O . ILE A 1 111 ? 2.047 1.937 8.285 1.00 92.38 111 ILE A O 1
ATOM 904 N N . ASP A 1 112 ? 0.010 1.671 9.181 1.00 94.12 112 ASP A N 1
ATOM 905 C CA . ASP A 1 112 ? 0.366 0.540 10.024 1.00 94.12 112 ASP A CA 1
ATOM 906 C C . ASP A 1 112 ? 0.349 -0.755 9.205 1.00 94.12 112 ASP A C 1
ATOM 908 O O . ASP A 1 112 ? -0.677 -1.423 9.076 1.00 94.12 112 ASP A O 1
ATOM 912 N N . PHE A 1 113 ? 1.507 -1.126 8.660 1.00 95.81 113 PHE A N 1
ATOM 913 C CA . PHE A 1 113 ? 1.655 -2.333 7.841 1.00 95.81 113 PHE A CA 1
ATOM 914 C C . PHE A 1 113 ? 1.359 -3.624 8.612 1.00 95.81 113 PHE A C 1
ATOM 916 O O . PHE A 1 113 ? 1.027 -4.627 7.993 1.00 95.81 113 PHE A O 1
ATOM 923 N N . THR A 1 114 ? 1.413 -3.607 9.949 1.00 95.25 114 THR A N 1
ATOM 92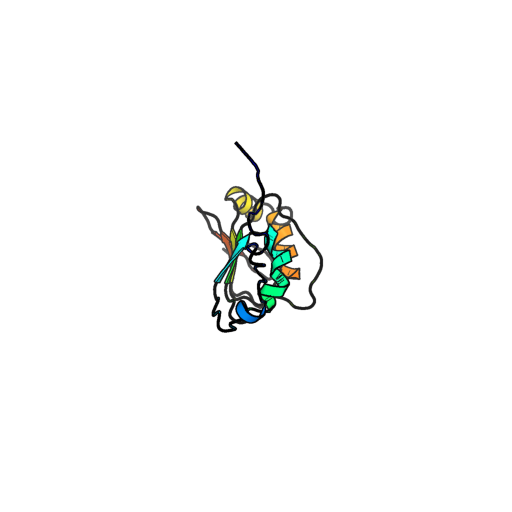4 C CA . THR A 1 114 ? 1.057 -4.782 10.760 1.00 95.25 114 THR A CA 1
ATOM 925 C C . THR A 1 114 ? -0.447 -5.053 10.778 1.00 95.25 114 THR A C 1
ATOM 927 O O . THR A 1 114 ? -0.864 -6.160 11.107 1.00 95.25 114 THR A O 1
ATOM 930 N N . SER A 1 115 ? -1.256 -4.051 10.415 1.00 94.62 115 SER A N 1
ATOM 931 C CA . SER A 1 115 ? -2.712 -4.170 10.305 1.00 94.62 115 SER A CA 1
ATOM 932 C C . SER A 1 115 ? -3.195 -4.602 8.919 1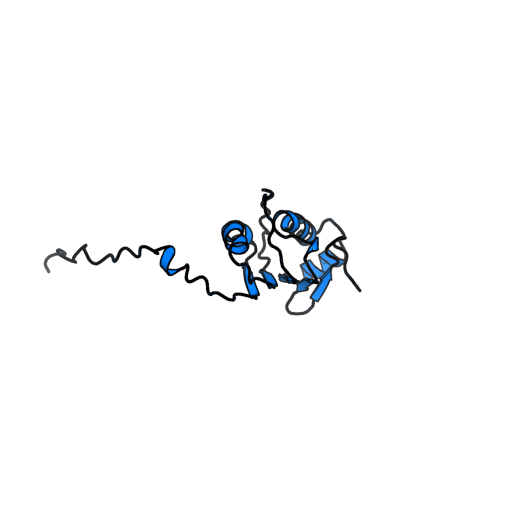.00 94.62 115 SER A C 1
ATOM 934 O O . SER A 1 115 ? -4.362 -4.959 8.786 1.00 94.62 115 SER A O 1
ATOM 936 N N . LEU A 1 116 ? -2.314 -4.599 7.910 1.00 96.88 116 LEU A N 1
ATOM 937 C CA . LEU A 1 116 ? -2.679 -4.941 6.539 1.00 96.88 116 LEU A CA 1
ATOM 938 C C . LEU A 1 116 ? -2.903 -6.448 6.392 1.00 96.88 116 LEU A C 1
ATOM 940 O O . LEU A 1 116 ? -2.006 -7.253 6.630 1.00 96.88 116 LEU A O 1
ATOM 944 N N . GLU A 1 117 ? -4.082 -6.813 5.900 1.00 96.12 117 GLU A N 1
ATOM 945 C CA . GLU A 1 117 ? -4.372 -8.160 5.404 1.00 96.12 117 GLU A CA 1
ATOM 946 C C . GLU A 1 117 ? -3.861 -8.338 3.971 1.00 96.12 117 GLU A C 1
ATOM 948 O O . GLU A 1 117 ? -3.497 -9.443 3.565 1.00 96.12 117 GLU A O 1
ATOM 953 N N . ARG A 1 118 ? -3.817 -7.247 3.192 1.00 96.50 118 ARG A N 1
ATOM 954 C CA . ARG A 1 118 ? -3.319 -7.259 1.815 1.00 96.50 118 ARG A CA 1
ATOM 955 C C . ARG A 1 118 ? -2.556 -5.988 1.463 1.00 96.50 118 ARG A C 1
ATOM 957 O O . ARG A 1 118 ? -3.067 -4.878 1.600 1.00 96.50 118 ARG A O 1
ATOM 964 N N . LEU A 1 119 ? -1.368 -6.177 0.899 1.00 97.62 119 LEU A N 1
ATOM 965 C CA . LEU A 1 119 ? -0.624 -5.165 0.158 1.00 97.62 119 LEU A CA 1
ATOM 966 C C . LEU A 1 119 ? -0.441 -5.666 -1.275 1.00 97.62 119 LEU A C 1
ATOM 968 O O . LEU A 1 119 ? -0.012 -6.802 -1.474 1.00 97.62 119 LEU A O 1
ATOM 972 N N . ALA A 1 120 ? -0.772 -4.853 -2.275 1.00 97.31 120 ALA A N 1
ATOM 973 C CA . ALA A 1 120 ? -0.573 -5.242 -3.667 1.00 97.31 120 ALA A CA 1
ATOM 974 C C . ALA A 1 120 ? -0.184 -4.075 -4.574 1.00 97.31 120 ALA A C 1
ATOM 976 O O . ALA A 1 120 ? -0.687 -2.958 -4.431 1.00 97.31 120 ALA A O 1
ATOM 977 N N . LEU A 1 121 ? 0.660 -4.373 -5.563 1.00 96.25 121 LEU A N 1
ATOM 978 C CA . LEU A 1 121 ? 0.810 -3.542 -6.753 1.00 96.25 121 LEU A CA 1
ATOM 979 C C . LEU A 1 121 ? -0.239 -3.948 -7.773 1.00 96.25 121 LEU A C 1
ATOM 981 O O . LEU A 1 121 ? -0.463 -5.139 -7.997 1.00 96.25 121 LEU A O 1
ATOM 985 N N . VAL A 1 122 ? -0.866 -2.968 -8.407 1.00 96.62 122 VAL A N 1
ATOM 986 C CA . VAL A 1 122 ? -1.890 -3.193 -9.423 1.00 96.62 122 VAL A CA 1
ATOM 987 C C . VAL A 1 122 ? -1.635 -2.301 -10.628 1.00 96.62 122 VAL A C 1
ATOM 989 O O . VAL A 1 122 ? -1.281 -1.136 -10.497 1.00 96.62 122 VAL A O 1
ATOM 992 N N . SER A 1 123 ? -1.852 -2.840 -11.813 1.00 95.00 123 SER A N 1
ATOM 993 C CA . SER A 1 123 ? -1.939 -2.092 -13.059 1.00 95.00 123 SER A CA 1
ATOM 994 C C . SER A 1 123 ? -3.233 -2.489 -13.774 1.00 95.00 123 SER A C 1
ATOM 996 O O . SER A 1 123 ? -4.088 -3.185 -13.221 1.00 95.00 123 SER A O 1
ATOM 998 N N . ILE A 1 124 ? -3.391 -2.050 -15.020 1.00 91.25 124 ILE A N 1
ATOM 999 C CA . ILE A 1 124 ? -4.494 -2.495 -15.879 1.00 91.25 124 ILE A CA 1
ATOM 1000 C C . ILE A 1 124 ? -4.328 -3.976 -16.265 1.00 91.25 124 ILE A C 1
ATOM 1002 O O . ILE A 1 124 ? -5.323 -4.679 -16.429 1.00 91.25 124 ILE A O 1
ATOM 1006 N N . SER A 1 125 ? -3.087 -4.448 -16.407 1.00 94.62 125 SER A N 1
ATOM 1007 C CA . SER A 1 125 ? -2.774 -5.746 -17.016 1.00 94.62 125 SER A CA 1
ATOM 1008 C C . SER A 1 125 ? -2.367 -6.814 -16.003 1.00 94.62 125 SER A C 1
ATOM 1010 O O . SER A 1 125 ? -2.438 -8.003 -16.311 1.00 94.62 125 SER A O 1
ATOM 1012 N N . GLN A 1 126 ? -1.902 -6.421 -14.815 1.00 94.75 126 GLN A N 1
ATOM 1013 C CA . GLN A 1 126 ? -1.403 -7.359 -13.815 1.00 94.75 126 GLN A CA 1
ATOM 1014 C C . GLN A 1 126 ? -1.571 -6.842 -12.384 1.00 94.75 126 GLN A C 1
ATOM 1016 O O . GLN A 1 126 ? -1.746 -5.653 -12.127 1.00 94.75 126 GLN A O 1
ATOM 1021 N N . SER A 1 127 ? -1.453 -7.764 -11.435 1.00 95.31 127 SER A N 1
ATOM 1022 C CA . SER A 1 127 ? -1.366 -7.459 -10.013 1.00 95.31 127 SER A CA 1
ATOM 1023 C C . SER A 1 127 ? -0.350 -8.364 -9.338 1.00 95.31 127 SER A C 1
ATOM 1025 O O . SER A 1 127 ? -0.166 -9.509 -9.751 1.00 95.31 127 SER A O 1
ATOM 1027 N N . VAL A 1 128 ? 0.278 -7.865 -8.281 1.00 95.12 128 VAL A N 1
ATOM 1028 C CA . VAL A 1 128 ? 1.260 -8.599 -7.485 1.00 95.12 128 VAL A CA 1
ATOM 1029 C C . VAL A 1 128 ? 0.965 -8.376 -6.020 1.00 95.12 128 VAL A C 1
ATOM 1031 O O . VAL A 1 128 ? 0.897 -7.230 -5.583 1.00 95.12 128 VAL A O 1
ATOM 1034 N N . ILE A 1 129 ? 0.810 -9.462 -5.270 1.00 96.31 129 ILE A N 1
ATOM 1035 C CA . ILE A 1 129 ? 0.637 -9.405 -3.822 1.00 96.31 129 ILE A CA 1
ATOM 1036 C C . ILE A 1 129 ? 2.020 -9.339 -3.174 1.00 96.31 129 ILE A C 1
ATOM 1038 O O . ILE A 1 129 ? 2.954 -10.017 -3.599 1.00 96.31 129 ILE A O 1
ATOM 1042 N N . ILE A 1 130 ? 2.144 -8.495 -2.159 1.00 95.31 130 ILE A N 1
ATOM 1043 C CA . ILE A 1 130 ? 3.374 -8.253 -1.418 1.00 95.31 130 ILE A CA 1
ATOM 1044 C C . ILE A 1 130 ? 3.133 -8.603 0.046 1.00 95.31 130 ILE A C 1
ATOM 1046 O O . ILE A 1 130 ? 2.123 -8.221 0.636 1.00 95.31 130 ILE A O 1
ATOM 1050 N N . ASP A 1 131 ? 4.094 -9.291 0.644 1.00 94.56 131 ASP A N 1
ATOM 1051 C CA . ASP A 1 131 ? 4.153 -9.493 2.080 1.00 94.56 131 ASP A CA 1
ATOM 1052 C C . ASP A 1 131 ? 4.509 -8.170 2.771 1.00 94.56 131 ASP A C 1
ATOM 1054 O O . ASP A 1 131 ? 5.583 -7.608 2.558 1.00 94.56 131 ASP A O 1
ATOM 1058 N N . ALA A 1 132 ? 3.603 -7.648 3.598 1.00 93.94 132 ALA A N 1
ATOM 1059 C CA . ALA A 1 132 ? 3.761 -6.327 4.206 1.00 93.94 132 ALA A CA 1
ATOM 1060 C C . ALA A 1 132 ? 4.931 -6.246 5.208 1.00 93.94 132 ALA A C 1
ATOM 1062 O O . ALA A 1 132 ? 5.429 -5.153 5.471 1.00 93.94 132 ALA A O 1
ATOM 1063 N N . ALA A 1 133 ? 5.389 -7.376 5.761 1.00 92.56 133 ALA A N 1
ATOM 1064 C CA . ALA A 1 133 ? 6.493 -7.406 6.720 1.00 92.56 133 ALA A CA 1
ATOM 1065 C C . ALA A 1 133 ? 7.868 -7.406 6.033 1.00 92.56 133 ALA A C 1
ATOM 1067 O O . ALA A 1 133 ? 8.813 -6.792 6.527 1.00 92.56 133 ALA A O 1
ATOM 1068 N N . THR A 1 134 ? 7.984 -8.095 4.901 1.00 92.81 134 THR A N 1
ATOM 1069 C CA . THR A 1 134 ? 9.250 -8.314 4.185 1.00 92.81 134 THR A CA 1
ATOM 1070 C C . THR A 1 134 ? 9.375 -7.489 2.911 1.00 92.81 134 THR A C 1
ATOM 1072 O O . THR A 1 134 ? 10.478 -7.354 2.382 1.00 92.81 134 THR A O 1
ATOM 1075 N N . LEU A 1 135 ? 8.264 -6.932 2.422 1.00 92.69 135 LEU A N 1
ATOM 1076 C CA . LEU A 1 135 ? 8.144 -6.263 1.127 1.00 92.69 135 LEU A CA 1
ATOM 1077 C C . LEU A 1 135 ? 8.594 -7.153 -0.041 1.00 92.69 135 LEU A C 1
ATOM 1079 O O . LEU A 1 135 ? 9.120 -6.669 -1.041 1.00 92.69 135 LEU A O 1
ATOM 1083 N N . MET A 1 136 ? 8.407 -8.465 0.101 1.00 91.88 136 MET A N 1
ATOM 1084 C CA . MET A 1 136 ? 8.670 -9.448 -0.944 1.00 91.88 136 MET A CA 1
ATOM 1085 C C . MET A 1 136 ? 7.368 -9.848 -1.625 1.00 91.88 136 MET A C 1
ATOM 1087 O O . MET A 1 136 ? 6.304 -9.855 -1.010 1.00 91.88 136 MET A O 1
ATOM 1091 N N . VAL A 1 137 ? 7.458 -10.210 -2.900 1.00 90.88 137 VAL A N 1
ATOM 1092 C CA . VAL A 1 137 ? 6.323 -10.764 -3.641 1.00 90.88 137 VAL A CA 1
ATOM 1093 C C . VAL A 1 137 ? 5.910 -12.106 -3.032 1.00 90.88 137 VAL A C 1
ATOM 1095 O O . VAL A 1 137 ? 6.767 -12.954 -2.786 1.00 90.88 137 VAL A O 1
ATOM 1098 N N . ILE A 1 138 ? 4.608 -12.286 -2.808 1.00 89.31 138 ILE A N 1
ATOM 1099 C CA . ILE A 1 138 ? 4.006 -13.568 -2.428 1.00 89.31 138 ILE A CA 1
ATOM 1100 C C . ILE A 1 138 ? 3.605 -14.287 -3.724 1.00 89.31 138 ILE A C 1
ATOM 1102 O O . ILE A 1 138 ? 2.874 -13.711 -4.533 1.00 89.31 138 ILE A O 1
ATOM 1106 N N . GLU A 1 139 ? 4.122 -15.503 -3.927 1.00 63.50 139 GLU A N 1
ATOM 1107 C CA . GLU A 1 139 ? 3.738 -16.405 -5.031 1.00 63.50 139 GLU A CA 1
ATOM 1108 C C . GLU A 1 139 ? 2.385 -17.085 -4.788 1.00 63.50 139 GLU A C 1
ATOM 1110 O O . GLU A 1 139 ? 2.124 -17.509 -3.637 1.00 63.50 139 GLU A O 1
#